Protein AF-A0A7S3WR42-F1 (afdb_monomer)

Sequence (102 aa):
FTWPWTRSQEYNPGGHRDISKRTFDLSNQYRISQNLIALEWNDALAGIAADHALQLVRGELPFNHEGFDGRMARVPFDFTRMAEN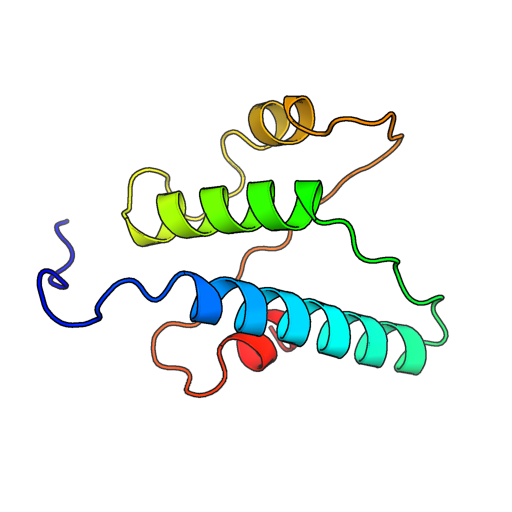LAMCLGYADVARCAVDG

Structure (mmCIF, N/CA/C/O backbone):
data_AF-A0A7S3WR42-F1
#
_entry.id   AF-A0A7S3WR42-F1
#
loop_
_atom_site.group_PDB
_atom_site.id
_atom_site.type_symbol
_atom_site.label_atom_id
_atom_site.label_alt_id
_atom_site.label_comp_id
_atom_site.label_asym_id
_atom_site.label_entity_id
_atom_site.label_seq_id
_atom_site.pdbx_PDB_ins_code
_atom_site.Cartn_x
_atom_site.Cartn_y
_atom_site.Cartn_z
_atom_site.occupancy
_atom_site.B_iso_or_equiv
_atom_site.auth_seq_id
_atom_site.auth_comp_id
_atom_site.auth_asym_id
_atom_site.auth_atom_id
_atom_site.pdbx_PDB_model_num
ATOM 1 N N . PHE A 1 1 ? 23.959 7.167 -13.406 1.00 37.59 1 PHE A N 1
ATOM 2 C CA . PHE A 1 1 ? 23.227 5.889 -13.359 1.00 37.59 1 PHE A CA 1
ATOM 3 C C . PHE A 1 1 ? 21.940 6.066 -14.146 1.00 37.59 1 PHE A C 1
ATOM 5 O O . PHE A 1 1 ? 21.101 6.844 -13.720 1.00 37.59 1 PHE A O 1
ATOM 12 N N . THR A 1 2 ? 21.822 5.460 -15.326 1.00 34.16 2 THR A N 1
ATOM 13 C CA . THR A 1 2 ? 20.635 5.564 -16.191 1.00 34.16 2 THR A CA 1
ATOM 14 C C . THR A 1 2 ? 20.127 4.154 -16.476 1.00 34.16 2 THR A C 1
ATOM 16 O O . THR A 1 2 ? 20.884 3.304 -16.940 1.00 34.16 2 THR A O 1
ATOM 19 N N . TRP A 1 3 ? 18.869 3.885 -16.126 1.00 38.78 3 TRP A N 1
ATOM 20 C CA . TRP A 1 3 ? 18.259 2.558 -16.237 1.00 38.78 3 TRP A CA 1
ATOM 21 C C . TRP A 1 3 ? 17.772 2.286 -17.678 1.00 38.78 3 TRP A C 1
ATOM 23 O O . TRP A 1 3 ? 17.181 3.178 -18.287 1.00 38.78 3 TRP A O 1
ATOM 33 N N . PRO A 1 4 ? 17.995 1.082 -18.248 1.00 37.81 4 PRO A N 1
ATOM 34 C CA . PRO A 1 4 ? 17.878 0.829 -19.690 1.00 37.81 4 PRO A CA 1
ATOM 35 C C . PRO A 1 4 ? 16.477 0.406 -20.177 1.00 37.81 4 PRO A C 1
ATOM 37 O O . PRO A 1 4 ? 16.365 -0.232 -21.219 1.00 37.81 4 PRO A O 1
ATOM 40 N N . TRP A 1 5 ? 15.392 0.761 -19.487 1.00 48.31 5 TRP A N 1
ATOM 41 C CA . TRP A 1 5 ? 14.036 0.362 -19.897 1.00 48.31 5 TRP A CA 1
ATOM 42 C C . TRP A 1 5 ? 13.256 1.529 -20.499 1.00 48.31 5 TRP A C 1
ATOM 44 O O . TRP A 1 5 ? 12.268 2.004 -19.949 1.00 48.31 5 TRP A O 1
ATOM 54 N N . THR A 1 6 ? 13.691 1.992 -21.668 1.00 47.72 6 THR A N 1
ATOM 55 C CA . THR A 1 6 ? 12.804 2.719 -22.581 1.00 47.72 6 THR A CA 1
ATOM 56 C C . THR A 1 6 ? 12.434 1.782 -23.721 1.00 47.72 6 THR A C 1
ATOM 58 O O . THR A 1 6 ? 13.256 1.523 -24.595 1.00 47.72 6 THR A O 1
ATOM 61 N N . ARG A 1 7 ? 11.166 1.332 -23.698 1.00 43.25 7 ARG A N 1
ATOM 62 C CA . ARG A 1 7 ? 10.354 0.722 -24.776 1.00 43.25 7 ARG A CA 1
ATOM 63 C C . ARG A 1 7 ? 9.914 -0.732 -24.500 1.00 43.25 7 ARG A C 1
ATOM 65 O O . ARG A 1 7 ? 10.737 -1.620 -24.347 1.00 43.25 7 ARG A O 1
ATOM 72 N N . SER A 1 8 ? 8.581 -0.893 -24.523 1.00 43.12 8 SER A N 1
ATOM 73 C CA . SER A 1 8 ? 7.744 -2.110 -24.569 1.00 43.12 8 SER A CA 1
ATOM 74 C C . SER A 1 8 ? 7.269 -2.779 -23.267 1.00 43.12 8 SER A C 1
ATOM 76 O O . SER A 1 8 ? 7.278 -4.002 -23.166 1.00 43.12 8 SER A O 1
ATOM 78 N N . GLN A 1 9 ? 6.702 -2.009 -22.337 1.00 43.69 9 GLN A N 1
ATOM 79 C CA . GLN A 1 9 ? 5.381 -2.386 -21.817 1.00 43.69 9 GLN A CA 1
ATOM 80 C C . GLN A 1 9 ? 4.460 -1.181 -21.984 1.00 43.69 9 GLN A C 1
ATOM 82 O O . GLN A 1 9 ? 4.739 -0.103 -21.462 1.00 43.69 9 GLN A O 1
ATOM 87 N N . GLU A 1 10 ? 3.420 -1.328 -22.803 1.00 44.88 10 GLU A N 1
ATOM 88 C CA . GLU A 1 10 ? 2.339 -0.350 -22.845 1.00 44.88 10 GLU A CA 1
ATOM 89 C C . GLU A 1 10 ? 1.775 -0.210 -21.430 1.00 44.88 10 GLU A C 1
ATOM 91 O O . GLU A 1 10 ? 1.496 -1.200 -20.755 1.00 44.88 10 GLU A O 1
ATOM 96 N N . TYR A 1 11 ? 1.650 1.031 -20.966 1.00 47.59 11 TYR A N 1
ATOM 97 C CA . TYR A 1 11 ? 0.992 1.350 -19.710 1.00 47.59 11 TYR A CA 1
ATOM 98 C C . TYR A 1 11 ? -0.460 0.858 -19.784 1.00 47.59 11 TYR A C 1
ATOM 100 O O . TYR A 1 11 ? -1.298 1.479 -20.435 1.00 47.59 11 TYR A O 1
ATOM 108 N N . ASN A 1 12 ? -0.742 -0.280 -19.148 1.00 53.09 12 ASN A N 1
ATOM 109 C CA . ASN A 1 12 ? -2.095 -0.776 -18.944 1.00 53.09 12 ASN A CA 1
ATOM 110 C C . ASN A 1 12 ? -2.592 -0.259 -17.583 1.00 53.09 12 ASN A C 1
ATOM 112 O O . ASN A 1 12 ? -2.229 -0.837 -16.553 1.00 53.09 12 ASN A O 1
ATOM 116 N N . PRO A 1 13 ? -3.437 0.787 -17.539 1.00 46.78 13 PRO A N 1
ATOM 117 C CA . PRO A 1 13 ? -3.946 1.322 -16.278 1.00 46.78 13 PRO A CA 1
ATOM 118 C C . PRO A 1 13 ? -4.752 0.286 -15.470 1.00 46.78 13 PRO A C 1
ATOM 120 O O . PRO A 1 13 ? -4.845 0.408 -14.250 1.00 46.78 13 PRO A O 1
ATOM 123 N N . GLY A 1 14 ? -5.287 -0.762 -16.115 1.00 55.09 14 GLY A N 1
ATOM 124 C CA . GLY A 1 14 ? -5.959 -1.879 -15.443 1.00 55.09 14 GLY A CA 1
ATOM 125 C C . GLY A 1 14 ? -5.005 -2.798 -14.672 1.00 55.09 14 GLY A C 1
ATOM 126 O O . GLY A 1 14 ? -5.337 -3.234 -13.573 1.00 55.09 14 GLY A O 1
ATOM 127 N N . GLY A 1 15 ? -3.784 -3.008 -15.178 1.00 61.41 15 GLY A N 1
ATOM 128 C CA . GLY A 1 15 ? -2.808 -3.917 -14.562 1.00 61.41 15 GLY A CA 1
ATOM 129 C C . GLY A 1 15 ? -2.354 -3.469 -13.170 1.00 61.41 15 GLY A C 1
ATOM 130 O O . GLY A 1 15 ? -2.145 -4.298 -12.288 1.00 61.41 15 GLY A O 1
ATOM 131 N N . HIS A 1 16 ? -2.270 -2.156 -12.930 1.00 64.06 16 HIS A N 1
ATOM 132 C CA . HIS A 1 16 ? -1.944 -1.620 -11.605 1.00 64.06 16 HIS A CA 1
ATOM 133 C C . HIS A 1 16 ? -3.050 -1.898 -10.585 1.00 64.06 16 HIS A C 1
ATOM 135 O O . HIS A 1 16 ? -2.758 -2.316 -9.467 1.00 64.06 16 HIS A O 1
ATOM 141 N N . ARG A 1 17 ? -4.319 -1.716 -10.975 1.00 77.19 17 ARG A N 1
ATOM 142 C CA . ARG A 1 17 ? -5.464 -1.980 -10.095 1.00 77.19 17 ARG A CA 1
ATOM 143 C C . ARG A 1 17 ? -5.534 -3.454 -9.703 1.00 77.19 17 ARG A C 1
ATOM 145 O O . ARG A 1 17 ? -5.797 -3.747 -8.537 1.00 77.19 17 ARG A O 1
ATOM 152 N N . ASP A 1 18 ? -5.246 -4.351 -10.643 1.00 86.19 18 ASP A N 1
ATOM 153 C CA . ASP A 1 18 ? -5.223 -5.794 -10.398 1.00 86.19 18 ASP A CA 1
ATOM 154 C C . ASP A 1 18 ? -4.099 -6.186 -9.429 1.00 86.19 18 ASP A C 1
ATOM 156 O O . ASP A 1 18 ? -4.347 -6.918 -8.469 1.00 86.19 18 ASP A O 1
ATOM 160 N N . ILE A 1 19 ? -2.889 -5.635 -9.602 1.00 91.69 19 ILE A N 1
ATOM 161 C CA . ILE A 1 19 ? -1.769 -5.854 -8.672 1.00 91.69 19 ILE A CA 1
ATOM 162 C C . ILE A 1 19 ? -2.116 -5.319 -7.281 1.00 91.69 19 ILE A C 1
ATOM 164 O O . ILE A 1 19 ? -1.980 -6.047 -6.302 1.00 91.69 19 ILE A O 1
ATOM 168 N N . SER A 1 20 ? -2.603 -4.080 -7.165 1.00 93.56 20 SER A N 1
ATOM 169 C CA . SER A 1 20 ? -2.919 -3.488 -5.861 1.00 93.56 20 SER A CA 1
ATOM 170 C C . SER A 1 20 ? -4.017 -4.261 -5.128 1.00 93.56 20 SER A C 1
ATOM 172 O O . SER A 1 20 ? -3.892 -4.504 -3.926 1.00 93.56 20 SER A O 1
ATOM 174 N N . LYS A 1 21 ? -5.068 -4.696 -5.837 1.00 95.56 21 LYS A N 1
ATOM 175 C CA . LYS A 1 21 ? -6.116 -5.545 -5.255 1.00 95.56 21 LYS A CA 1
ATOM 176 C C . LYS A 1 21 ? -5.568 -6.895 -4.818 1.00 95.56 21 LYS A C 1
ATOM 178 O O . LYS A 1 21 ? -5.814 -7.301 -3.686 1.00 95.56 21 LYS A O 1
ATOM 183 N N . ARG A 1 22 ? -4.755 -7.544 -5.654 1.00 95.69 22 ARG A N 1
ATOM 184 C CA . ARG A 1 22 ? -4.128 -8.821 -5.309 1.00 95.69 22 ARG A CA 1
ATOM 185 C C . ARG A 1 22 ? -3.212 -8.704 -4.090 1.00 95.69 22 ARG A C 1
ATOM 187 O O . ARG A 1 22 ? -3.290 -9.555 -3.208 1.00 95.69 22 ARG A O 1
ATOM 194 N N . THR A 1 23 ? -2.393 -7.656 -4.001 1.00 96.56 23 THR A N 1
ATOM 195 C CA . THR A 1 23 ? -1.527 -7.385 -2.841 1.00 96.56 23 THR A CA 1
ATOM 196 C C . THR A 1 23 ? -2.353 -7.168 -1.576 1.00 96.56 23 THR A C 1
ATOM 198 O O . THR A 1 23 ? -2.013 -7.702 -0.521 1.00 96.56 23 THR A O 1
ATOM 201 N N . PHE A 1 24 ? -3.461 -6.430 -1.664 1.00 97.38 24 PHE A N 1
ATOM 202 C CA . PHE A 1 24 ? -4.367 -6.214 -0.536 1.00 97.38 24 PHE A CA 1
ATOM 203 C C . PHE A 1 24 ? -5.043 -7.509 -0.075 1.00 97.38 24 PHE A C 1
ATOM 205 O O . PHE A 1 24 ? -5.052 -7.801 1.121 1.00 97.38 24 PHE A O 1
ATOM 212 N N . ASP A 1 25 ? -5.543 -8.317 -1.008 1.00 97.75 25 ASP A N 1
ATOM 213 C CA . ASP A 1 25 ? -6.183 -9.595 -0.698 1.00 97.75 25 ASP A CA 1
ATOM 214 C C . ASP A 1 25 ? -5.195 -10.569 -0.045 1.00 97.75 25 ASP A C 1
ATOM 216 O O . ASP A 1 25 ? -5.509 -11.165 0.984 1.00 97.75 25 ASP A O 1
ATOM 220 N N . LEU A 1 26 ? -3.979 -10.692 -0.589 1.00 98.06 26 LEU A N 1
ATOM 221 C CA . LEU A 1 26 ? -2.910 -11.514 -0.012 1.00 98.06 26 LEU A CA 1
ATOM 222 C C . LEU A 1 26 ? -2.493 -11.011 1.378 1.00 98.06 26 LEU A C 1
ATOM 224 O O . LEU A 1 26 ? -2.310 -11.811 2.297 1.00 98.06 26 LEU A O 1
ATOM 228 N N . SER A 1 27 ? -2.412 -9.691 1.560 1.00 97.50 27 SER A N 1
ATOM 229 C CA . SER A 1 27 ? -2.128 -9.079 2.863 1.00 97.50 27 SER A CA 1
ATOM 230 C C . SER A 1 27 ? -3.217 -9.415 3.884 1.00 97.50 27 SER A C 1
ATOM 232 O O . SER A 1 27 ? -2.916 -9.796 5.014 1.00 97.50 27 SER A O 1
ATOM 234 N N . ASN A 1 28 ? -4.493 -9.333 3.498 1.00 98.25 28 ASN A N 1
ATOM 235 C CA . ASN A 1 28 ? -5.613 -9.701 4.361 1.00 98.25 28 ASN A CA 1
ATOM 236 C C . ASN A 1 28 ? -5.667 -11.203 4.658 1.00 98.25 28 ASN A C 1
ATOM 238 O O . ASN A 1 28 ? -5.956 -11.576 5.793 1.00 98.25 28 ASN A O 1
ATOM 242 N N . GLN A 1 29 ? -5.334 -12.062 3.694 1.00 98.12 29 GLN A N 1
ATOM 243 C CA . GLN A 1 29 ? -5.190 -13.501 3.930 1.00 98.12 29 GLN A CA 1
ATOM 244 C C . GLN A 1 29 ? -4.119 -13.784 4.989 1.00 98.12 29 GLN A C 1
ATOM 246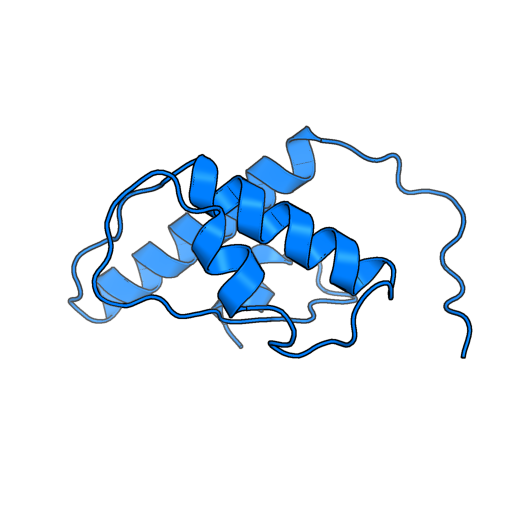 O O . GLN A 1 29 ? -4.374 -14.547 5.921 1.00 98.12 29 GLN A O 1
ATOM 251 N N . TYR A 1 30 ? -2.962 -13.122 4.899 1.00 97.25 30 TYR A N 1
ATOM 252 C CA . TYR A 1 30 ? -1.915 -13.232 5.914 1.00 97.25 30 TYR A CA 1
ATOM 253 C C . TYR A 1 30 ? -2.382 -12.705 7.278 1.00 97.25 30 TYR A C 1
ATOM 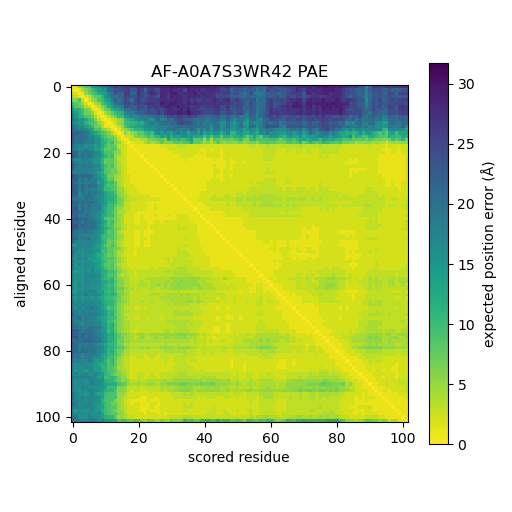255 O O . TYR A 1 30 ? -2.200 -13.366 8.294 1.00 97.25 30 TYR A O 1
ATOM 263 N N . ARG A 1 31 ? -3.068 -11.557 7.331 1.00 98.06 31 ARG A N 1
ATOM 264 C CA . ARG A 1 31 ? -3.641 -11.033 8.584 1.00 98.06 31 ARG A CA 1
ATOM 265 C C . ARG A 1 31 ? -4.589 -12.030 9.246 1.00 98.06 31 ARG A C 1
ATOM 267 O O . ARG A 1 31 ? -4.444 -12.300 10.435 1.00 98.06 31 ARG A O 1
ATOM 274 N N . ILE A 1 32 ? -5.511 -12.609 8.478 1.00 98.19 32 ILE A N 1
ATOM 275 C CA . ILE A 1 32 ? -6.465 -13.607 8.974 1.00 98.19 32 ILE A CA 1
ATOM 276 C C . ILE A 1 32 ? -5.726 -14.848 9.487 1.00 98.19 32 ILE A C 1
ATOM 278 O O . ILE A 1 32 ? -6.073 -15.352 10.553 1.00 98.19 32 ILE A O 1
ATOM 282 N N . SER A 1 33 ? -4.669 -15.306 8.803 1.00 97.56 33 SER A N 1
ATOM 283 C CA . SER A 1 33 ? -3.863 -16.438 9.285 1.00 97.56 33 SER A CA 1
ATOM 284 C C . SER A 1 33 ? -3.141 -16.140 10.605 1.00 97.56 33 SER A C 1
ATOM 286 O O . SER A 1 33 ? -2.805 -17.066 11.335 1.00 97.56 33 SER A O 1
ATOM 288 N N . GLN A 1 34 ? -2.909 -14.861 10.916 1.00 98.00 34 GLN A N 1
ATOM 289 C CA . GLN A 1 34 ? -2.367 -14.386 12.193 1.00 98.00 34 GLN A CA 1
ATOM 290 C C . GLN A 1 34 ? -3.460 -14.019 13.221 1.00 98.00 34 GLN A C 1
ATOM 292 O O . GLN A 1 34 ? -3.158 -13.393 14.235 1.00 98.00 34 GLN A O 1
ATOM 297 N N . ASN A 1 35 ? -4.727 -14.387 12.986 1.00 98.00 35 ASN A N 1
ATOM 298 C CA . ASN A 1 35 ? -5.887 -14.017 13.812 1.00 98.00 35 ASN A CA 1
ATOM 299 C C . ASN A 1 35 ? -6.108 -12.496 13.947 1.00 98.00 35 ASN A C 1
ATOM 301 O O . ASN A 1 35 ? -6.634 -12.017 14.953 1.00 98.00 35 ASN A O 1
ATOM 305 N N . LEU A 1 36 ? -5.714 -11.720 12.935 1.00 97.75 36 LEU A N 1
ATOM 306 C CA . LEU A 1 36 ? -5.948 -10.281 12.864 1.00 97.75 36 LEU A CA 1
ATOM 307 C C . LEU A 1 36 ? -7.168 -9.971 11.994 1.00 97.75 36 LEU A C 1
ATOM 309 O O . LEU A 1 36 ? -7.436 -10.635 10.994 1.00 97.75 36 LEU A O 1
ATOM 313 N N . ILE A 1 37 ? -7.876 -8.898 12.347 1.00 97.44 37 ILE A N 1
ATOM 314 C CA . ILE A 1 37 ? -9.027 -8.402 11.583 1.00 97.44 37 ILE A CA 1
ATOM 315 C C . ILE A 1 37 ? -8.559 -7.944 10.193 1.00 97.44 37 ILE A C 1
ATOM 317 O O . ILE A 1 37 ? -7.552 -7.233 10.073 1.00 97.44 37 ILE A O 1
ATOM 321 N N . ALA A 1 38 ? -9.288 -8.345 9.150 1.00 97.38 38 ALA A N 1
ATOM 322 C CA . ALA A 1 38 ? -9.047 -7.892 7.785 1.00 97.38 38 ALA A CA 1
ATOM 323 C C . ALA A 1 38 ? -9.212 -6.367 7.676 1.00 97.38 38 ALA A C 1
ATOM 325 O O . ALA A 1 38 ? -10.085 -5.774 8.304 1.00 97.38 38 ALA A O 1
ATOM 326 N N . LEU A 1 39 ? -8.352 -5.732 6.890 1.00 97.38 39 LEU A N 1
ATOM 327 C CA . LEU A 1 39 ? -8.464 -4.318 6.557 1.00 97.38 39 LEU A CA 1
ATOM 328 C C . LEU A 1 39 ? -9.554 -4.107 5.509 1.00 97.38 39 LEU A C 1
ATOM 330 O O . LEU A 1 39 ? -9.850 -5.007 4.720 1.00 97.38 39 LEU A O 1
ATOM 334 N N . GLU A 1 40 ? -10.085 -2.891 5.462 1.00 97.06 40 GLU A N 1
ATOM 335 C CA . GLU A 1 40 ? -10.996 -2.440 4.415 1.00 97.06 40 GLU A CA 1
ATOM 336 C C . GLU A 1 40 ? -10.226 -1.746 3.290 1.00 97.06 40 GLU A C 1
ATOM 338 O O . GLU A 1 40 ? -9.227 -1.059 3.514 1.00 97.06 40 GLU A O 1
ATOM 343 N N . TRP A 1 41 ? -10.683 -1.946 2.055 1.00 96.31 41 TRP A N 1
ATOM 344 C CA . TRP A 1 41 ? -10.063 -1.325 0.893 1.00 96.31 41 TRP A CA 1
ATOM 345 C C . TRP A 1 41 ? -10.455 0.147 0.793 1.00 96.31 41 TRP A C 1
ATOM 347 O O . TRP A 1 41 ? -11.627 0.489 0.940 1.00 96.31 41 TRP A O 1
ATOM 357 N N . ASN A 1 42 ? -9.497 1.000 0.432 1.00 95.62 42 ASN A N 1
ATOM 358 C CA . ASN A 1 42 ? -9.740 2.410 0.167 1.00 95.62 42 ASN A CA 1
ATOM 359 C C . ASN A 1 42 ? -9.090 2.828 -1.162 1.00 95.62 42 ASN A C 1
ATOM 361 O O . ASN A 1 42 ? -7.868 2.768 -1.303 1.00 95.62 42 ASN A O 1
ATOM 365 N N . ASP A 1 43 ? -9.904 3.269 -2.128 1.00 94.56 43 ASP A N 1
ATOM 366 C CA . ASP A 1 43 ? -9.422 3.651 -3.463 1.00 94.56 43 ASP A CA 1
ATOM 367 C C . ASP A 1 43 ? -8.473 4.863 -3.430 1.00 94.56 43 ASP A C 1
ATOM 369 O O . ASP A 1 43 ? -7.536 4.922 -4.225 1.00 94.56 43 ASP A O 1
ATOM 373 N N . ALA A 1 44 ? -8.656 5.804 -2.495 1.00 94.31 44 ALA A N 1
ATOM 374 C CA . ALA A 1 44 ? -7.775 6.966 -2.378 1.00 94.31 44 ALA A CA 1
ATOM 375 C C . ALA A 1 44 ? -6.373 6.564 -1.893 1.00 94.31 44 ALA A C 1
ATOM 377 O O . ALA A 1 44 ? -5.377 6.992 -2.477 1.00 94.31 44 ALA A O 1
ATOM 378 N N . LEU A 1 45 ? -6.283 5.688 -0.884 1.00 96.06 45 LEU A N 1
ATOM 379 C CA . LEU A 1 45 ? -4.997 5.143 -0.434 1.00 96.06 45 LEU A CA 1
ATOM 380 C C . LEU A 1 45 ? -4.308 4.334 -1.538 1.00 96.06 45 LEU A C 1
ATOM 382 O O . LEU A 1 45 ? -3.105 4.480 -1.746 1.00 96.06 45 LEU A O 1
ATOM 386 N N . ALA A 1 46 ? -5.069 3.519 -2.273 1.00 95.94 46 ALA A N 1
ATOM 387 C CA . ALA A 1 46 ? -4.535 2.745 -3.388 1.00 95.94 46 ALA A CA 1
ATOM 388 C C . ALA A 1 46 ? -3.980 3.645 -4.503 1.00 95.94 46 ALA A C 1
ATOM 390 O O . ALA A 1 46 ? -2.901 3.370 -5.024 1.00 95.94 46 ALA A O 1
ATOM 391 N N . GLY A 1 47 ? -4.671 4.743 -4.827 1.00 94.56 47 GLY A N 1
ATOM 392 C CA . GLY A 1 47 ? -4.191 5.740 -5.785 1.00 94.56 47 GLY A CA 1
ATOM 393 C C . GLY A 1 47 ? -2.893 6.416 -5.335 1.00 94.56 47 GLY A C 1
ATOM 394 O O . GLY A 1 47 ? -1.936 6.476 -6.102 1.00 94.56 47 GLY A O 1
ATOM 395 N N . ILE A 1 48 ? -2.815 6.848 -4.070 1.00 96.19 48 ILE A N 1
ATOM 396 C CA . ILE A 1 48 ? -1.596 7.452 -3.503 1.00 96.19 48 ILE A CA 1
ATOM 397 C C . ILE A 1 48 ? -0.413 6.473 -3.567 1.00 96.19 48 ILE A C 1
ATOM 399 O O . ILE A 1 48 ? 0.690 6.869 -3.951 1.00 96.19 48 ILE A O 1
ATOM 403 N N . ALA A 1 49 ? -0.637 5.202 -3.222 1.00 95.69 49 ALA A N 1
ATOM 404 C CA . ALA A 1 49 ? 0.390 4.164 -3.276 1.00 95.69 49 ALA A CA 1
ATOM 405 C C . ALA A 1 49 ? 0.838 3.856 -4.716 1.00 95.69 49 ALA A C 1
ATOM 407 O O . ALA A 1 49 ? 2.032 3.689 -4.962 1.00 95.69 49 ALA A O 1
ATOM 408 N N . ALA A 1 50 ? -0.095 3.814 -5.672 1.00 94.19 50 ALA A N 1
ATOM 409 C CA . ALA A 1 50 ? 0.210 3.590 -7.083 1.00 94.19 50 ALA A CA 1
ATOM 410 C C . ALA A 1 50 ? 1.050 4.731 -7.678 1.00 94.19 50 ALA A C 1
ATOM 412 O O . ALA A 1 50 ? 2.042 4.464 -8.358 1.00 94.19 50 ALA A O 1
ATOM 413 N N . ASP A 1 51 ? 0.707 5.985 -7.369 1.00 94.81 51 ASP A N 1
ATOM 414 C CA . ASP A 1 51 ? 1.498 7.147 -7.784 1.00 94.81 51 ASP A CA 1
ATOM 415 C C . ASP A 1 51 ? 2.915 7.087 -7.206 1.00 94.81 51 ASP A C 1
ATOM 417 O O . ASP A 1 51 ? 3.887 7.301 -7.929 1.00 94.81 51 ASP A O 1
ATOM 421 N N . HIS A 1 52 ? 3.048 6.745 -5.920 1.00 95.81 52 HIS A N 1
ATOM 422 C CA . HIS A 1 52 ? 4.357 6.615 -5.283 1.00 95.81 52 HIS A CA 1
ATOM 423 C C . HIS A 1 52 ? 5.195 5.509 -5.938 1.00 95.81 52 HIS A C 1
ATOM 425 O O . HIS A 1 52 ? 6.338 5.747 -6.322 1.00 95.81 52 HIS A O 1
ATOM 431 N N . ALA A 1 53 ? 4.619 4.324 -6.156 1.00 93.75 53 ALA A N 1
ATOM 432 C CA . ALA A 1 53 ? 5.302 3.226 -6.839 1.00 93.75 53 ALA A CA 1
ATOM 433 C C . ALA A 1 53 ? 5.748 3.612 -8.263 1.00 93.75 53 ALA A C 1
ATOM 435 O O . ALA A 1 53 ? 6.832 3.220 -8.703 1.00 93.75 53 ALA A O 1
ATOM 436 N N . LEU A 1 54 ? 4.948 4.417 -8.971 1.00 92.81 54 LEU A N 1
ATOM 437 C CA . LEU A 1 54 ? 5.283 4.924 -10.299 1.00 92.81 54 LEU A CA 1
ATOM 438 C C . LEU A 1 54 ? 6.461 5.913 -10.268 1.00 92.81 54 LEU A C 1
ATOM 440 O O . LEU A 1 54 ? 7.331 5.854 -11.135 1.00 92.81 54 LEU A O 1
ATOM 444 N N . GLN A 1 55 ? 6.523 6.787 -9.265 1.00 94.06 55 GLN A N 1
ATOM 445 C CA . GLN A 1 55 ? 7.659 7.694 -9.060 1.00 94.06 55 GLN A CA 1
ATOM 446 C C . GLN A 1 55 ? 8.944 6.916 -8.748 1.00 94.06 55 GLN A C 1
ATOM 448 O O . GLN A 1 55 ? 9.993 7.189 -9.337 1.00 94.06 55 GLN A O 1
ATOM 453 N N . LEU A 1 56 ? 8.847 5.900 -7.882 1.00 92.75 56 LEU A N 1
ATOM 454 C CA . LEU A 1 56 ? 9.970 5.032 -7.522 1.00 92.75 56 LEU A CA 1
ATOM 455 C C . LEU A 1 56 ? 10.511 4.264 -8.736 1.00 92.75 56 LEU A C 1
ATOM 457 O O . LEU A 1 56 ? 11.718 4.262 -8.973 1.00 92.75 56 LEU A O 1
ATOM 461 N N . VAL A 1 57 ? 9.642 3.648 -9.550 1.00 90.25 57 VAL A N 1
ATOM 462 C CA . VAL A 1 57 ? 10.088 2.872 -10.726 1.00 90.25 57 VAL A CA 1
ATOM 463 C C . VAL A 1 57 ? 10.661 3.759 -11.835 1.00 90.25 57 VAL A C 1
ATOM 465 O O . VAL A 1 57 ? 11.536 3.325 -12.584 1.00 90.25 57 VAL A O 1
ATOM 468 N N . ARG A 1 58 ? 10.206 5.014 -11.935 1.00 91.12 58 ARG A N 1
ATOM 469 C CA . ARG A 1 58 ? 10.758 6.006 -12.870 1.00 91.12 58 ARG A CA 1
ATOM 470 C C . ARG A 1 58 ? 12.070 6.625 -12.387 1.00 91.12 58 ARG A C 1
ATOM 472 O O . ARG A 1 58 ? 12.725 7.316 -13.163 1.00 91.12 58 ARG A O 1
ATOM 479 N N . GLY A 1 59 ? 12.466 6.370 -11.139 1.00 91.38 59 GLY A N 1
ATOM 480 C CA . GLY A 1 59 ? 13.644 6.978 -10.525 1.00 91.38 59 GLY A CA 1
ATOM 481 C C . GLY A 1 59 ? 13.476 8.472 -10.242 1.00 91.38 59 GLY A C 1
ATOM 482 O O . GLY A 1 59 ? 14.473 9.177 -10.119 1.00 91.38 59 GLY A O 1
ATOM 483 N N . GLU A 1 60 ? 12.232 8.956 -10.161 1.00 93.25 60 GLU A N 1
ATOM 484 C CA . GLU A 1 60 ? 11.918 10.335 -9.760 1.00 93.25 60 GLU A CA 1
ATOM 485 C C . GLU A 1 60 ? 12.205 10.546 -8.267 1.00 93.25 60 GLU A C 1
ATOM 487 O O . GLU A 1 60 ? 12.574 11.642 -7.851 1.00 93.25 60 GLU A O 1
ATOM 492 N N . LEU A 1 61 ? 12.073 9.475 -7.479 1.00 92.69 61 LEU A N 1
ATOM 493 C CA . LEU A 1 61 ? 12.414 9.416 -6.063 1.00 92.69 61 LEU A CA 1
ATOM 494 C C . LEU A 1 61 ? 13.322 8.204 -5.786 1.00 92.69 61 LEU A C 1
ATOM 496 O O . LEU A 1 61 ? 13.200 7.176 -6.465 1.00 92.69 61 LEU A O 1
ATOM 500 N N . PRO A 1 62 ? 14.232 8.291 -4.800 1.00 93.00 62 PRO A N 1
ATOM 501 C CA . PRO A 1 62 ? 14.982 7.131 -4.324 1.00 93.00 62 PRO A CA 1
ATOM 502 C C . PRO A 1 62 ? 14.045 6.083 -3.702 1.00 93.00 62 PRO A C 1
ATOM 504 O O . PRO A 1 62 ? 13.014 6.426 -3.136 1.00 93.00 62 PRO A O 1
ATOM 507 N N . PHE A 1 63 ? 14.421 4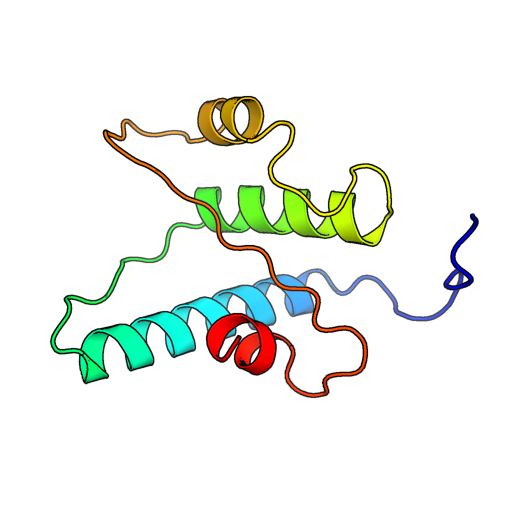.798 -3.756 1.00 94.19 63 PHE A N 1
ATOM 508 C CA . PHE A 1 63 ? 13.684 3.717 -3.084 1.00 94.19 63 PHE A CA 1
ATOM 509 C C . PHE A 1 63 ? 13.853 3.806 -1.560 1.00 94.19 63 PHE A C 1
ATOM 511 O O . PHE A 1 63 ? 14.720 3.162 -0.969 1.00 94.19 63 PHE A O 1
ATOM 518 N N . ASN A 1 64 ? 13.060 4.673 -0.940 1.00 94.62 64 ASN A N 1
ATOM 519 C CA . ASN A 1 64 ? 12.974 4.914 0.495 1.00 94.62 64 ASN A CA 1
ATOM 520 C C . ASN A 1 64 ? 11.615 5.578 0.822 1.00 94.62 64 ASN A C 1
ATOM 522 O O . ASN A 1 64 ? 10.744 5.700 -0.037 1.00 94.62 64 ASN A O 1
ATOM 526 N N . HIS A 1 65 ? 11.437 6.025 2.066 1.00 95.38 65 HIS A N 1
ATOM 527 C CA . HIS A 1 65 ? 10.205 6.678 2.528 1.00 95.38 65 HIS A CA 1
ATOM 528 C C . HIS A 1 65 ? 10.242 8.214 2.445 1.00 95.38 65 HIS A C 1
ATOM 530 O O . HIS A 1 65 ? 9.479 8.897 3.129 1.00 95.38 65 HIS A O 1
ATOM 536 N N . GLU A 1 66 ? 11.124 8.793 1.634 1.00 94.19 66 GLU A N 1
ATOM 537 C CA . GLU A 1 66 ? 11.184 10.243 1.464 1.00 94.19 66 GLU A CA 1
ATOM 538 C C . GLU A 1 66 ? 9.849 10.786 0.920 1.00 94.19 66 GLU A C 1
ATOM 540 O O . GLU A 1 66 ? 9.165 10.158 0.105 1.00 94.19 66 GLU A O 1
ATOM 545 N N . GLY A 1 67 ? 9.420 11.939 1.439 1.00 94.50 67 GLY A N 1
ATOM 546 C CA . GLY A 1 67 ? 8.141 12.555 1.074 1.00 94.50 67 GLY A CA 1
ATOM 547 C C . GLY A 1 67 ? 6.891 11.862 1.635 1.00 94.50 67 GLY A C 1
ATOM 548 O O . GLY A 1 67 ? 5.783 12.206 1.218 1.00 94.50 67 GLY A O 1
ATOM 549 N N . PHE A 1 68 ? 7.032 10.919 2.575 1.00 96.00 68 PHE A N 1
ATOM 550 C CA . PHE A 1 68 ? 5.902 10.209 3.187 1.00 96.00 68 PHE A CA 1
ATOM 551 C C . PHE A 1 68 ? 4.852 11.149 3.803 1.00 96.00 68 PHE A C 1
ATOM 553 O O . PHE A 1 68 ? 3.666 10.996 3.512 1.00 96.00 68 PHE A O 1
ATOM 560 N N . ASP A 1 69 ? 5.271 12.189 4.530 1.00 96.06 69 ASP A N 1
ATOM 561 C CA . ASP A 1 69 ? 4.352 13.184 5.109 1.00 96.06 69 ASP A CA 1
ATOM 562 C C . ASP A 1 69 ? 3.537 13.922 4.031 1.00 96.06 69 ASP A C 1
ATOM 564 O O . ASP A 1 69 ? 2.343 14.182 4.191 1.00 96.06 69 ASP A O 1
ATOM 568 N N . GLY A 1 70 ? 4.152 14.203 2.878 1.00 96.19 70 GLY A N 1
ATOM 569 C CA . GLY A 1 70 ? 3.462 14.798 1.733 1.00 96.19 70 GLY A CA 1
ATOM 570 C C . GLY A 1 70 ? 2.417 13.860 1.125 1.00 96.19 70 GLY A C 1
ATOM 571 O O . GLY A 1 70 ? 1.363 14.313 0.679 1.00 96.19 70 GLY A O 1
ATOM 572 N N . ARG A 1 71 ? 2.666 12.542 1.142 1.00 96.38 71 ARG A N 1
ATOM 573 C CA . ARG A 1 71 ? 1.673 11.534 0.735 1.00 96.38 71 ARG A CA 1
ATOM 574 C C . ARG A 1 71 ? 0.536 11.420 1.749 1.00 96.38 71 ARG A C 1
ATOM 576 O O . ARG A 1 71 ? -0.618 11.356 1.337 1.00 96.38 71 ARG A O 1
ATOM 583 N N . MET A 1 72 ? 0.837 11.459 3.046 1.00 95.56 72 MET A N 1
ATOM 584 C CA . MET A 1 72 ? -0.162 11.473 4.121 1.00 95.56 72 MET A CA 1
ATOM 585 C C . MET A 1 72 ? -1.104 12.678 4.024 1.00 95.56 72 MET A C 1
ATOM 587 O O . MET A 1 72 ? -2.308 12.531 4.202 1.00 95.56 72 MET A O 1
ATOM 591 N N . ALA A 1 73 ? -0.586 13.851 3.654 1.00 96.19 73 ALA A N 1
ATOM 592 C CA . ALA A 1 73 ? -1.395 15.057 3.468 1.00 96.19 73 ALA A CA 1
ATOM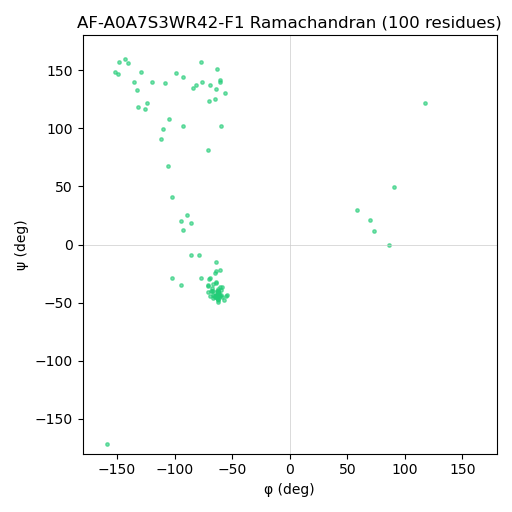 593 C C . ALA A 1 73 ? -2.425 14.953 2.321 1.00 96.19 73 ALA A C 1
ATOM 595 O O . ALA A 1 73 ? -3.339 15.771 2.243 1.00 96.19 73 ALA A O 1
ATOM 596 N N . ARG A 1 74 ? -2.300 13.960 1.426 1.00 96.75 74 ARG A N 1
ATOM 597 C CA . ARG A 1 74 ? -3.258 13.701 0.335 1.00 96.75 74 ARG A CA 1
ATOM 598 C C . ARG A 1 74 ? -4.436 12.821 0.765 1.00 96.75 74 ARG A C 1
ATOM 600 O O . ARG A 1 74 ? -5.360 12.635 -0.026 1.00 96.75 74 ARG A O 1
ATOM 607 N N . VAL A 1 75 ? -4.396 12.235 1.964 1.00 96.06 75 VAL A N 1
ATOM 608 C CA . VAL A 1 75 ? -5.449 11.339 2.458 1.00 96.06 75 VAL A CA 1
ATOM 609 C C . VAL A 1 75 ? -6.714 12.159 2.753 1.00 96.06 75 VAL A C 1
ATOM 611 O O . VAL A 1 75 ? -6.648 13.108 3.529 1.00 96.06 75 VAL A O 1
ATOM 614 N N . PRO A 1 76 ? -7.878 11.827 2.157 1.00 93.81 76 PRO A N 1
ATOM 615 C CA . PRO A 1 76 ? -9.068 12.681 2.215 1.00 93.81 76 PRO A CA 1
ATOM 616 C C . PRO A 1 76 ? -9.931 12.459 3.471 1.00 93.81 76 PRO A C 1
ATOM 618 O O . PRO A 1 76 ? -11.116 12.787 3.468 1.00 93.81 76 PRO A O 1
ATOM 621 N N . PHE A 1 77 ? -9.378 11.845 4.516 1.00 93.81 77 PHE A N 1
ATOM 622 C CA . PHE A 1 77 ? -10.081 11.514 5.754 1.00 93.81 77 PHE A CA 1
ATOM 623 C C . PHE A 1 77 ? -9.133 11.572 6.951 1.00 93.81 77 PHE A C 1
ATOM 625 O O . PHE A 1 77 ? -7.922 11.403 6.808 1.00 93.81 77 PHE A O 1
ATOM 632 N N . ASP A 1 78 ? -9.702 11.769 8.137 1.00 95.69 78 ASP A N 1
ATOM 633 C CA . ASP A 1 78 ? -8.936 11.820 9.377 1.00 95.69 78 ASP A CA 1
ATOM 634 C C . ASP A 1 78 ? -8.364 10.445 9.738 1.00 95.69 78 ASP A C 1
ATOM 636 O O . ASP A 1 78 ? -9.044 9.417 9.678 1.00 95.69 78 ASP A O 1
ATOM 640 N N . PHE A 1 79 ? -7.108 10.426 10.173 1.00 95.31 79 PHE A N 1
ATOM 641 C CA . PHE A 1 79 ? -6.431 9.228 10.655 1.00 95.31 79 PHE A CA 1
ATOM 642 C C . PHE A 1 79 ? -5.568 9.562 11.872 1.00 95.31 79 PHE A C 1
ATOM 644 O O . PHE A 1 79 ? -5.140 10.695 12.072 1.00 95.31 79 PHE A O 1
ATOM 651 N N . THR A 1 80 ? -5.294 8.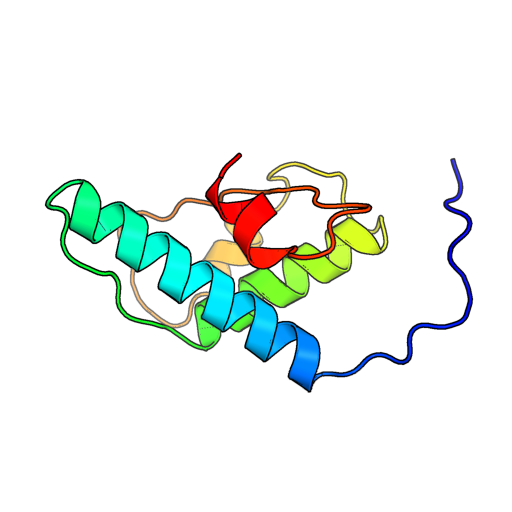556 12.702 1.00 95.75 80 THR A N 1
ATOM 652 C CA . THR A 1 80 ? -4.439 8.716 13.894 1.00 95.75 80 THR A CA 1
ATOM 653 C C . THR A 1 80 ? -3.030 8.181 13.684 1.00 95.75 80 THR A C 1
ATOM 655 O O . THR A 1 80 ? -2.089 8.642 14.325 1.00 95.75 80 THR A O 1
ATOM 658 N N . ARG A 1 81 ? -2.878 7.174 12.817 1.00 94.75 81 ARG A N 1
ATOM 659 C CA . ARG A 1 81 ? -1.610 6.520 12.488 1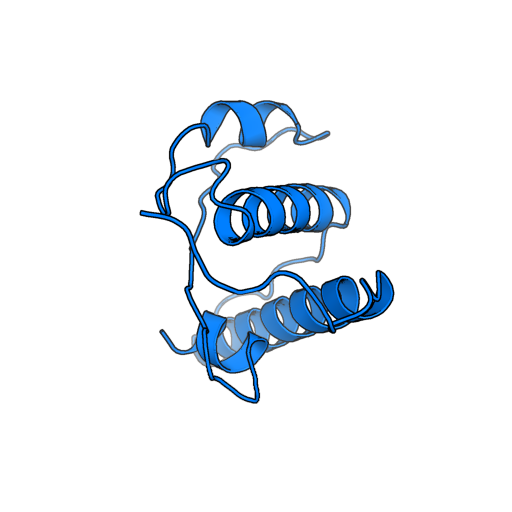.00 94.75 81 ARG A CA 1
ATOM 660 C C . ARG A 1 81 ? -1.654 6.021 11.052 1.00 94.75 81 ARG A C 1
ATOM 662 O O . ARG A 1 81 ? -2.702 5.577 10.592 1.00 94.75 81 ARG A O 1
ATOM 669 N N . MET A 1 82 ? -0.509 6.047 10.382 1.00 95.06 82 MET A N 1
ATOM 670 C CA . MET A 1 82 ? -0.331 5.504 9.040 1.00 95.06 82 MET A CA 1
ATOM 671 C C . MET A 1 82 ? 1.126 5.059 8.872 1.00 95.06 82 MET A C 1
ATOM 673 O O . MET A 1 82 ? 2.026 5.608 9.506 1.00 95.06 82 MET A O 1
ATOM 677 N N . ALA A 1 83 ? 1.337 4.021 8.069 1.00 95.06 83 ALA A N 1
ATOM 678 C CA . ALA A 1 83 ? 2.635 3.412 7.801 1.00 95.06 83 ALA A CA 1
ATOM 679 C C . ALA A 1 83 ? 2.702 2.985 6.329 1.00 95.06 83 ALA A C 1
ATOM 681 O O . ALA A 1 83 ? 1.665 2.818 5.685 1.00 95.06 83 ALA A O 1
ATOM 682 N N . GLU A 1 84 ? 3.913 2.801 5.810 1.00 95.06 84 GLU A N 1
ATOM 683 C CA . GLU A 1 84 ? 4.166 2.394 4.428 1.00 95.06 84 GLU A CA 1
ATOM 684 C C . GLU A 1 84 ? 5.184 1.256 4.400 1.00 95.06 84 GLU A C 1
ATOM 686 O O . GLU A 1 84 ? 6.237 1.349 5.025 1.00 95.06 84 GLU A O 1
ATOM 691 N N . ASN A 1 85 ? 4.878 0.210 3.632 1.00 95.56 85 ASN A N 1
ATOM 692 C CA . ASN A 1 85 ? 5.829 -0.835 3.269 1.00 95.56 85 ASN A CA 1
ATOM 693 C C . ASN A 1 85 ? 6.171 -0.674 1.786 1.00 95.56 85 ASN A C 1
ATOM 695 O O . ASN A 1 85 ? 5.280 -0.430 0.970 1.00 95.56 85 ASN A O 1
ATOM 699 N N . LEU A 1 86 ? 7.446 -0.836 1.436 1.00 95.19 86 LEU A N 1
ATOM 700 C CA . LEU A 1 86 ? 7.927 -0.791 0.057 1.00 95.19 86 LEU A CA 1
ATOM 701 C C . LEU A 1 86 ? 8.574 -2.125 -0.300 1.00 95.19 86 LEU A C 1
ATOM 703 O O . LEU A 1 86 ? 9.318 -2.689 0.498 1.00 95.19 86 LEU A O 1
ATOM 707 N N . ALA A 1 87 ? 8.325 -2.599 -1.518 1.00 94.44 87 ALA A N 1
ATOM 708 C CA . ALA A 1 87 ? 8.941 -3.804 -2.059 1.00 94.44 87 ALA A CA 1
ATOM 709 C C . ALA A 1 87 ? 9.411 -3.550 -3.493 1.00 94.44 87 ALA A C 1
ATOM 711 O O . ALA A 1 87 ? 8.718 -2.904 -4.282 1.00 94.44 87 ALA A O 1
ATOM 712 N N . MET A 1 88 ? 10.590 -4.071 -3.836 1.00 91.81 88 MET A N 1
ATOM 713 C CA . MET A 1 88 ? 11.124 -4.033 -5.194 1.00 91.81 88 MET A CA 1
ATOM 714 C C . MET A 1 88 ? 11.102 -5.443 -5.781 1.00 91.81 88 MET A C 1
ATOM 716 O O . MET A 1 88 ? 11.984 -6.253 -5.523 1.00 91.81 88 MET A O 1
ATOM 720 N N . CY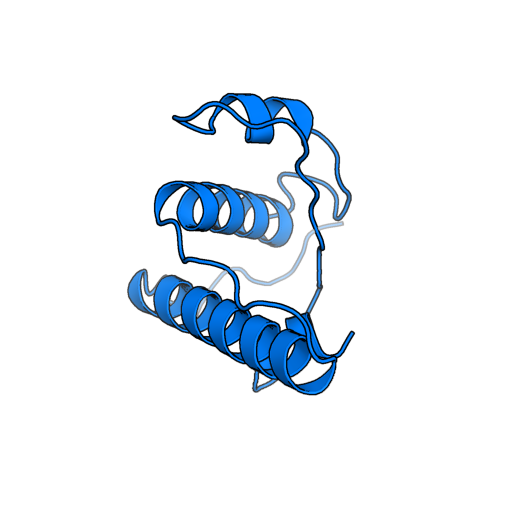S A 1 89 ? 10.092 -5.723 -6.599 1.00 91.62 89 CYS A N 1
ATOM 721 C CA . CYS A 1 89 ? 9.828 -7.055 -7.150 1.00 91.62 89 CYS A CA 1
ATOM 722 C C . CYS A 1 89 ? 10.284 -7.201 -8.610 1.00 91.62 89 CYS A C 1
ATOM 724 O O . CYS A 1 89 ? 9.589 -7.789 -9.440 1.00 91.62 89 CYS A O 1
ATOM 726 N N . LEU A 1 90 ? 11.450 -6.644 -8.951 1.00 88.00 90 LEU A N 1
ATOM 727 C CA . LEU A 1 90 ? 11.991 -6.726 -10.309 1.00 88.00 90 LEU A CA 1
ATOM 728 C C . LEU A 1 90 ? 12.328 -8.185 -10.665 1.00 88.00 90 LEU A C 1
ATOM 730 O O . LEU A 1 90 ? 13.085 -8.839 -9.956 1.00 88.00 90 LEU A O 1
ATOM 734 N N . GLY A 1 91 ? 11.780 -8.682 -11.777 1.00 88.75 91 GLY A N 1
ATOM 735 C CA . GLY A 1 91 ? 12.014 -10.050 -12.257 1.00 88.75 91 GLY A CA 1
ATOM 736 C C . GLY A 1 91 ? 11.083 -11.119 -11.671 1.00 88.75 91 GLY A C 1
ATOM 737 O O . GLY A 1 91 ? 11.183 -12.278 -12.067 1.00 88.75 91 GLY A O 1
ATOM 738 N N . TYR A 1 92 ? 10.155 -10.753 -10.781 1.00 89.81 92 TYR A N 1
ATOM 739 C CA . TYR A 1 92 ? 9.150 -11.677 -10.254 1.00 89.81 92 TYR A CA 1
ATOM 740 C C . TYR A 1 92 ? 7.944 -11.786 -11.191 1.00 89.81 92 TYR A C 1
ATOM 742 O O . TYR A 1 92 ? 7.410 -10.780 -11.653 1.00 89.81 92 TYR A O 1
ATOM 750 N N . ALA A 1 93 ? 7.486 -13.017 -11.434 1.00 88.44 93 ALA A N 1
ATOM 751 C CA . ALA A 1 93 ? 6.281 -13.277 -12.224 1.00 88.44 93 ALA A CA 1
ATOM 752 C C . ALA A 1 93 ? 4.994 -12.872 -11.480 1.00 88.44 93 ALA A C 1
ATOM 754 O O . ALA A 1 93 ? 4.054 -12.381 -12.098 1.00 88.44 93 ALA A O 1
ATOM 755 N N . ASP A 1 94 ? 4.969 -13.049 -10.154 1.00 91.44 94 ASP A N 1
ATOM 756 C CA . ASP A 1 94 ? 3.886 -12.595 -9.278 1.00 91.44 94 ASP A CA 1
ATOM 757 C C . ASP A 1 94 ? 4.394 -11.461 -8.376 1.00 91.44 94 ASP A C 1
ATOM 759 O O . ASP A 1 94 ? 4.940 -11.675 -7.290 1.00 91.44 94 ASP A O 1
ATOM 763 N N . VAL A 1 95 ? 4.239 -10.232 -8.869 1.00 92.31 95 VAL A N 1
ATOM 764 C CA . VAL A 1 95 ? 4.650 -9.005 -8.171 1.00 92.31 95 VAL A CA 1
ATOM 765 C C . VAL A 1 95 ? 3.885 -8.825 -6.861 1.00 92.31 95 VAL A C 1
ATOM 767 O O . VAL A 1 95 ? 4.469 -8.405 -5.864 1.00 92.31 95 VAL A O 1
ATOM 770 N N . ALA A 1 96 ? 2.593 -9.162 -6.842 1.00 94.44 96 ALA A N 1
ATOM 771 C CA . ALA A 1 96 ? 1.760 -8.998 -5.658 1.00 94.44 96 ALA A CA 1
ATOM 772 C C . ALA A 1 96 ? 2.171 -9.966 -4.546 1.00 94.44 96 ALA A C 1
ATOM 774 O O . ALA A 1 96 ? 2.235 -9.577 -3.382 1.00 94.44 96 ALA A O 1
ATOM 775 N N . ARG A 1 97 ? 2.500 -11.214 -4.898 1.00 94.81 97 ARG A N 1
ATOM 776 C CA . ARG A 1 97 ? 3.011 -12.197 -3.940 1.00 94.81 97 ARG A CA 1
ATOM 777 C C . ARG A 1 97 ? 4.383 -11.812 -3.400 1.00 94.81 97 ARG A C 1
ATOM 779 O O . ARG A 1 97 ? 4.556 -11.830 -2.188 1.00 94.81 97 ARG A O 1
ATOM 786 N N . CYS A 1 98 ? 5.309 -11.399 -4.266 1.00 95.31 98 CYS A N 1
ATOM 787 C CA . CYS A 1 98 ? 6.615 -10.893 -3.836 1.00 95.31 98 CYS A CA 1
ATOM 788 C C . CYS A 1 98 ? 6.479 -9.730 -2.837 1.00 95.31 98 CYS A C 1
ATOM 790 O O . CYS A 1 98 ? 7.136 -9.731 -1.802 1.00 95.31 98 CYS A O 1
ATOM 792 N N . ALA A 1 99 ? 5.573 -8.780 -3.097 1.00 94.19 99 ALA A N 1
ATOM 793 C CA . ALA A 1 99 ? 5.376 -7.625 -2.223 1.00 94.19 99 ALA A CA 1
ATOM 794 C C . ALA A 1 99 ? 4.843 -7.978 -0.822 1.00 94.19 99 ALA A C 1
ATOM 796 O O . ALA A 1 99 ? 5.032 -7.198 0.109 1.00 94.19 99 ALA A O 1
ATOM 797 N N . VAL A 1 100 ? 4.158 -9.117 -0.676 1.00 94.75 100 VAL A N 1
ATOM 798 C CA . VAL A 1 100 ? 3.590 -9.572 0.603 1.00 94.75 100 VAL A CA 1
ATOM 799 C C . VAL A 1 100 ? 4.526 -10.523 1.347 1.00 94.75 100 VAL A C 1
ATOM 801 O O . VAL A 1 100 ? 4.560 -10.476 2.575 1.00 94.75 100 VAL A O 1
ATOM 804 N N . ASP A 1 101 ? 5.273 -11.367 0.632 1.00 92.81 101 ASP A N 1
ATOM 805 C CA . ASP A 1 101 ? 6.126 -12.392 1.246 1.00 92.81 101 ASP A CA 1
ATOM 806 C C . ASP A 1 101 ? 7.437 -11.822 1.823 1.00 92.81 101 ASP A C 1
ATOM 808 O O . ASP A 1 101 ? 7.905 -12.345 2.836 1.00 92.81 101 ASP A O 1
ATOM 812 N N . GLY A 1 102 ? 7.960 -10.724 1.253 1.00 79.75 102 GLY A N 1
ATOM 813 C CA . GLY A 1 102 ? 9.176 -10.045 1.728 1.00 79.75 102 GLY A CA 1
ATOM 814 C C . GLY A 1 102 ? 10.471 -10.614 1.165 1.00 79.75 102 GLY A C 1
ATOM 815 O O . GLY A 1 102 ? 10.742 -11.817 1.367 1.00 79.75 102 GLY A O 1
#

Secondary structure (DSSP, 8-state):
------S-----HHHHHHHHHHHHHHHHHHHHHTTPPPPPP-HHHHHHHHHHHHHHHHTSS-SS-TTHHHHHTT-SS--S---------TT-S-HHHHHHH-

Foldseek 3Di:
DDDPDDDDDDPDVVVLVVLLVLLLVVLQVVCVVVVHDRDDDDPQLSVLVSVVVVCCVNVVDPPDCPCVVVSVVSDPDDDDDDDDDDFDQPPDPRPSCRSNVD

Solvent-accessible surface area (backbone atoms only — not comparable to full-atom values): 6726 Å² total; per-residue (Å²): 141,82,83,90,82,82,85,86,76,81,86,53,79,64,58,56,54,53,39,54,50,49,30,49,53,53,47,31,52,52,31,45,76,70,77,37,82,65,78,82,90,50,71,68,61,52,49,56,52,51,53,50,53,52,34,40,76,70,61,77,40,73,96,66,73,80,65,49,69,65,56,58,71,66,52,96,65,93,75,94,79,87,85,86,88,86,70,87,48,83,92,49,92,53,45,33,57,47,58,64,72,112

Radius of gyration: 14.75 Å; Cα contacts (8 Å, |Δi|>4): 49; chains: 1; bounding box: 34×32×39 Å

pLDDT: mean 86.9, std 17.92, range [34.16, 98.25]

Nearest PDB structures (foldseek):
  6q9b-assembly1_C2  TM=3.228E-01  e=8.366E+00  Ovis aries

InterPro domains:
  IPR014044 CAP domain [PF00188] (25-70)
  IPR035940 CAP superfamily [G3DSA:3.40.33.10] (4-102)
  I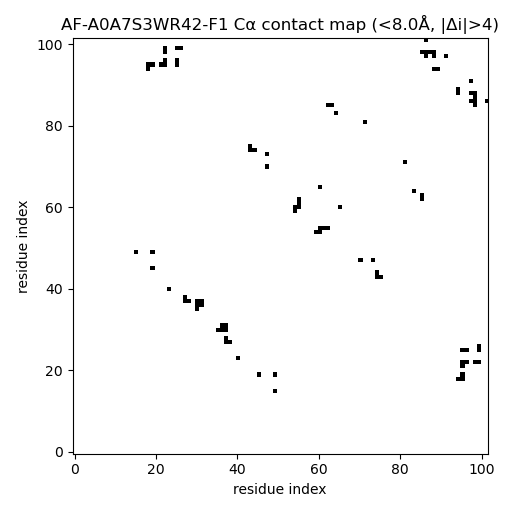PR035940 CAP superfamily [SSF55797] (19-97)

Organism: NCBI:txid141414

Mean predicted aligned error: 6.77 Å